Protein AF-A0A6P0S416-F1 (afdb_monomer_lite)

Structure (mmCIF, N/CA/C/O backbone):
data_AF-A0A6P0S416-F1
#
_entry.id   AF-A0A6P0S416-F1
#
loop_
_atom_site.group_PDB
_atom_site.id
_atom_site.type_symbol
_atom_site.label_atom_id
_atom_site.label_alt_id
_atom_site.label_comp_id
_atom_site.label_asym_id
_atom_site.label_entity_id
_atom_site.label_seq_id
_atom_site.pdbx_PDB_ins_code
_atom_site.Cartn_x
_atom_site.Cartn_y
_atom_site.Cartn_z
_atom_site.occupancy
_atom_site.B_iso_or_equiv
_atom_site.auth_seq_id
_atom_site.auth_comp_id
_atom_site.auth_asym_id
_atom_site.auth_atom_id
_atom_site.pdbx_PDB_model_num
ATOM 1 N N . MET A 1 1 ? -6.297 -7.749 8.150 1.00 80.88 1 MET A N 1
ATOM 2 C CA . MET A 1 1 ? -5.752 -8.260 6.873 1.00 80.88 1 MET A CA 1
ATOM 3 C C . MET A 1 1 ? -4.820 -7.194 6.329 1.00 80.88 1 MET A C 1
ATOM 5 O O . MET A 1 1 ? -5.194 -6.024 6.399 1.00 80.88 1 MET A O 1
ATOM 9 N N . ARG A 1 2 ? -3.607 -7.568 5.912 1.00 89.06 2 ARG A N 1
ATOM 10 C CA . ARG A 1 2 ? -2.582 -6.627 5.445 1.00 89.06 2 ARG A CA 1
ATOM 11 C C . ARG A 1 2 ? -2.568 -6.644 3.918 1.00 89.06 2 ARG A C 1
ATOM 13 O O . ARG A 1 2 ? -2.660 -7.719 3.342 1.00 89.06 2 ARG A O 1
ATOM 20 N N . ILE A 1 3 ? -2.527 -5.484 3.275 1.00 93.38 3 ILE A N 1
ATOM 21 C CA . ILE A 1 3 ? -2.597 -5.366 1.814 1.00 93.38 3 ILE A CA 1
ATOM 22 C C . ILE A 1 3 ? -1.380 -4.578 1.343 1.00 93.38 3 ILE A C 1
ATOM 24 O O . ILE A 1 3 ? -1.108 -3.498 1.861 1.00 93.38 3 ILE A O 1
ATOM 28 N N . LEU A 1 4 ? -0.678 -5.108 0.345 1.00 94.69 4 LEU A N 1
ATOM 29 C CA . LEU A 1 4 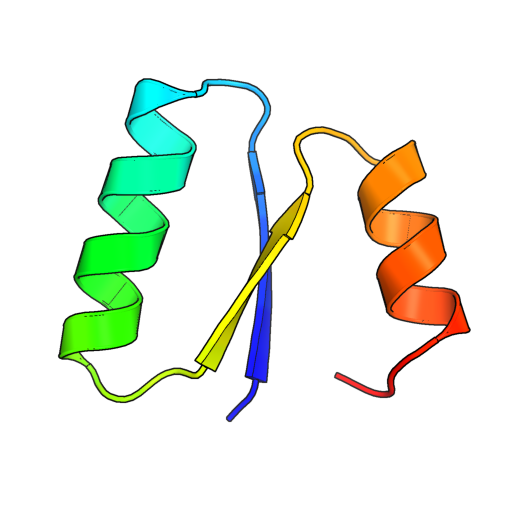? 0.342 -4.372 -0.391 1.00 94.69 4 LEU A CA 1
ATOM 30 C C . LEU A 1 4 ? -0.324 -3.666 -1.579 1.00 94.69 4 LEU A C 1
ATOM 32 O O . LEU A 1 4 ? -0.793 -4.322 -2.508 1.00 94.69 4 LEU A O 1
ATOM 36 N N . LEU A 1 5 ? -0.388 -2.336 -1.536 1.00 95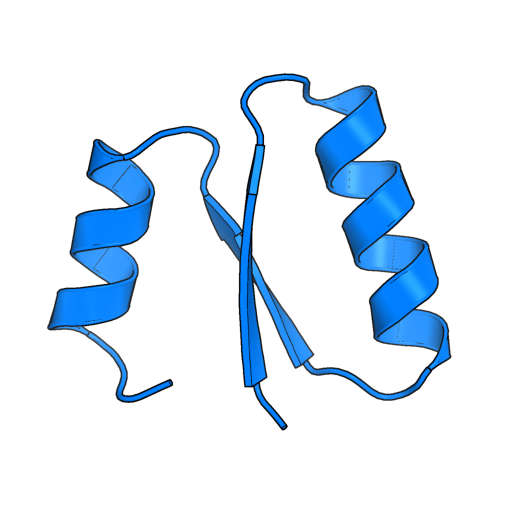.00 5 LEU A N 1
ATOM 37 C CA . LEU A 1 5 ? -0.927 -1.510 -2.613 1.00 95.00 5 LEU A CA 1
ATOM 38 C C . LEU A 1 5 ? 0.224 -0.979 -3.474 1.00 95.00 5 LEU A C 1
ATOM 40 O O . LEU A 1 5 ? 1.067 -0.218 -2.997 1.00 95.00 5 LEU A O 1
ATOM 44 N N . ILE A 1 6 ? 0.223 -1.367 -4.750 1.00 96.25 6 ILE A N 1
ATOM 45 C CA . ILE A 1 6 ? 1.208 -0.941 -5.745 1.00 96.25 6 ILE A CA 1
ATOM 46 C C . ILE A 1 6 ? 0.515 0.010 -6.712 1.00 96.25 6 ILE A C 1
ATOM 48 O O . ILE A 1 6 ? -0.363 -0.406 -7.463 1.00 96.25 6 ILE A O 1
ATOM 52 N N . GLU A 1 7 ? 0.909 1.275 -6.690 1.00 97.12 7 GLU A N 1
ATOM 53 C CA . GLU A 1 7 ? 0.344 2.301 -7.566 1.00 97.12 7 GLU A CA 1
ATOM 54 C C . GLU A 1 7 ? 1.430 3.326 -7.876 1.00 97.12 7 GLU A C 1
ATOM 56 O O . GLU A 1 7 ? 2.114 3.768 -6.958 1.00 97.12 7 GLU A O 1
ATOM 61 N N . ALA A 1 8 ? 1.607 3.706 -9.139 1.00 95.75 8 ALA A N 1
ATOM 62 C CA . ALA A 1 8 ? 2.644 4.647 -9.555 1.00 95.75 8 ALA A CA 1
ATOM 63 C C . ALA A 1 8 ? 2.243 6.095 -9.255 1.00 95.75 8 ALA A C 1
ATOM 65 O O . ALA A 1 8 ? 3.066 6.886 -8.777 1.00 95.75 8 ALA A O 1
ATOM 66 N N . ASP A 1 9 ? 0.970 6.432 -9.460 1.00 97.62 9 ASP A N 1
ATOM 67 C CA . ASP A 1 9 ? 0.468 7.777 -9.210 1.00 97.62 9 ASP A CA 1
ATOM 68 C C . ASP A 1 9 ? 0.374 8.080 -7.707 1.00 97.62 9 ASP A C 1
ATOM 70 O O . ASP A 1 9 ? -0.185 7.315 -6.920 1.00 97.62 9 ASP A O 1
ATOM 74 N N . GLN A 1 10 ? 0.958 9.202 -7.278 1.00 95.75 10 GLN A N 1
ATOM 75 C CA . GLN A 1 10 ? 1.041 9.532 -5.856 1.00 95.75 10 GLN A CA 1
ATOM 76 C C . GLN A 1 10 ? -0.309 9.912 -5.249 1.00 95.75 10 GLN A C 1
ATOM 78 O O . GLN A 1 10 ? -0.594 9.489 -4.126 1.00 95.75 10 GLN A O 1
ATOM 83 N N . GLU A 1 11 ? -1.123 10.696 -5.952 1.00 96.88 11 GLU A N 1
ATOM 84 C CA . GLU A 1 11 ? -2.414 11.149 -5.430 1.00 96.88 11 GLU A CA 1
ATOM 85 C C . GLU A 1 11 ? -3.385 9.974 -5.314 1.00 96.88 11 GLU A C 1
ATOM 87 O O . GLU A 1 11 ? -4.061 9.811 -4.292 1.00 96.88 11 GLU A O 1
ATOM 92 N N . LEU A 1 12 ? -3.394 9.100 -6.321 1.00 96.88 12 LEU A N 1
ATOM 93 C CA . LEU A 1 12 ? -4.215 7.900 -6.331 1.00 96.88 12 LEU A CA 1
ATOM 94 C C . LEU A 1 12 ? -3.783 6.912 -5.243 1.00 96.88 12 LEU A C 1
ATOM 96 O O . LEU A 1 12 ? -4.629 6.409 -4.502 1.00 96.88 12 LEU A O 1
ATOM 100 N N . ARG A 1 13 ? -2.474 6.678 -5.088 1.00 96.88 13 ARG A N 1
ATOM 101 C CA . ARG A 1 13 ? -1.929 5.781 -4.059 1.00 96.88 13 ARG A CA 1
ATOM 102 C C . ARG A 1 13 ? -2.333 6.213 -2.651 1.00 96.88 13 ARG A C 1
ATOM 104 O O . ARG A 1 13 ? -2.752 5.370 -1.863 1.00 96.88 13 ARG A O 1
ATOM 111 N N . VAL A 1 14 ? -2.242 7.509 -2.341 1.00 96.38 14 VAL A N 1
ATOM 112 C CA . VAL A 1 14 ? -2.653 8.057 -1.035 1.00 96.38 14 VAL A CA 1
ATOM 113 C C . VAL A 1 14 ? -4.166 7.941 -0.849 1.00 96.38 14 VAL A C 1
ATOM 115 O O . VAL A 1 14 ? -4.617 7.439 0.176 1.00 96.38 14 VAL A O 1
ATOM 118 N N . THR A 1 15 ? -4.950 8.312 -1.865 1.00 97.69 15 THR A N 1
ATOM 119 C CA . THR A 1 15 ? -6.420 8.242 -1.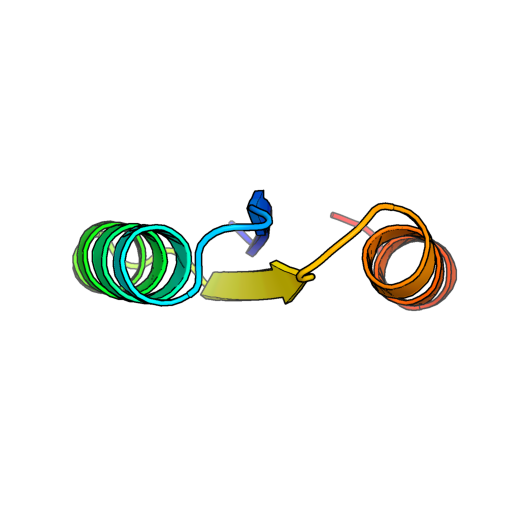811 1.00 97.69 15 THR A CA 1
ATOM 120 C C . THR A 1 15 ? -6.918 6.820 -1.533 1.00 97.69 15 THR A C 1
ATOM 122 O O . THR A 1 15 ? -7.805 6.608 -0.704 1.00 97.69 15 THR A O 1
ATOM 125 N N . LEU A 1 16 ? -6.332 5.825 -2.202 1.00 96.50 16 LEU A N 1
ATOM 126 C CA . LEU A 1 16 ? -6.663 4.415 -1.999 1.00 96.50 16 LEU A CA 1
ATOM 127 C C . LEU A 1 16 ? -6.218 3.914 -0.619 1.00 96.50 16 LEU A C 1
ATOM 129 O O . LEU A 1 16 ? -6.972 3.192 0.036 1.00 96.50 16 LEU A O 1
ATOM 133 N N . ALA A 1 17 ? -5.026 4.309 -0.162 1.00 96.38 17 ALA A N 1
ATOM 134 C CA . ALA A 1 17 ? -4.523 3.962 1.165 1.00 96.38 17 ALA A CA 1
ATOM 135 C C . ALA A 1 17 ? -5.462 4.453 2.271 1.00 96.38 17 ALA A C 1
ATOM 137 O O . ALA A 1 17 ? -5.814 3.682 3.166 1.00 96.38 17 ALA A O 1
ATOM 138 N N . ASP A 1 18 ? -5.913 5.705 2.179 1.00 96.81 18 ASP A N 1
ATOM 139 C CA . ASP A 1 18 ? -6.825 6.311 3.145 1.00 96.81 18 ASP A CA 1
ATOM 140 C C . ASP A 1 18 ? -8.179 5.597 3.154 1.00 96.81 18 ASP A C 1
ATOM 142 O O . ASP A 1 18 ? -8.667 5.200 4.216 1.00 96.81 18 ASP A O 1
ATOM 146 N N . ALA A 1 19 ? -8.764 5.358 1.976 1.00 97.00 19 ALA A N 1
ATOM 147 C CA . ALA A 1 19 ? -10.054 4.682 1.853 1.00 97.00 19 ALA A CA 1
ATOM 148 C C . ALA A 1 19 ? -10.030 3.255 2.426 1.00 97.00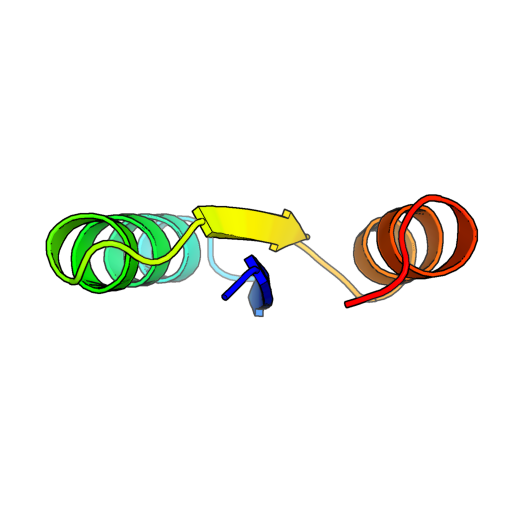 19 ALA A C 1
ATOM 150 O O . ALA A 1 19 ? -10.987 2.825 3.073 1.00 97.00 19 ALA A O 1
ATOM 151 N N . LEU A 1 20 ? -8.940 2.513 2.212 1.00 95.38 20 LEU A N 1
ATOM 152 C CA . LEU A 1 20 ? -8.787 1.158 2.741 1.00 95.38 20 LEU A CA 1
ATOM 153 C C . LEU A 1 20 ? -8.458 1.163 4.241 1.00 95.38 20 LEU A C 1
ATOM 155 O O . LEU A 1 20 ? -8.977 0.334 4.990 1.00 95.38 20 LEU A O 1
ATOM 159 N N . THR A 1 21 ? -7.662 2.123 4.710 1.00 95.38 21 THR A N 1
ATOM 160 C CA . THR A 1 21 ? -7.357 2.278 6.141 1.00 95.38 21 THR A CA 1
ATOM 161 C C . THR A 1 21 ? -8.622 2.593 6.944 1.00 95.38 21 THR A C 1
ATOM 163 O O . THR A 1 21 ? -8.833 2.015 8.009 1.00 95.38 21 THR A O 1
ATOM 166 N N . GLN A 1 22 ? -9.527 3.422 6.409 1.00 96.50 22 GLN A N 1
ATOM 167 C CA . GLN A 1 22 ? -10.844 3.693 7.009 1.00 96.50 22 GLN A CA 1
ATOM 168 C C . GLN A 1 22 ? -11.732 2.444 7.130 1.00 96.50 22 GLN A C 1
ATOM 170 O O . GLN A 1 22 ? -12.626 2.401 7.973 1.00 96.50 22 GLN A O 1
ATOM 175 N N . GLN A 1 23 ? -11.476 1.411 6.324 1.00 95.06 23 GLN A N 1
ATOM 176 C CA . GLN A 1 23 ? -12.146 0.111 6.407 1.00 95.06 23 GLN A CA 1
ATOM 177 C C . GLN A 1 23 ? -11.417 -0.881 7.335 1.00 95.06 23 GLN A C 1
ATOM 179 O O . GLN A 1 23 ? -11.710 -2.076 7.309 1.00 95.06 23 GLN A O 1
ATOM 184 N N . ASN A 1 24 ? -10.494 -0.403 8.179 1.00 94.44 24 ASN A N 1
ATOM 185 C CA . ASN A 1 24 ? -9.665 -1.195 9.096 1.00 94.44 24 ASN A CA 1
ATOM 186 C C . ASN A 1 24 ? -8.704 -2.183 8.407 1.00 94.44 24 ASN A C 1
ATOM 188 O O . ASN A 1 24 ? -8.316 -3.197 8.999 1.00 94.44 24 ASN A O 1
ATOM 192 N N . TYR A 1 25 ? -8.283 -1.896 7.174 1.00 94.50 25 TYR A N 1
ATOM 193 C CA . TYR A 1 25 ? -7.157 -2.599 6.562 1.00 94.50 25 TYR A CA 1
ATOM 194 C C . TYR A 1 25 ? -5.828 -1.964 6.970 1.00 94.50 25 TYR A C 1
ATOM 196 O O . TYR A 1 25 ? -5.722 -0.755 7.156 1.00 94.50 25 TYR A O 1
ATOM 204 N N . THR A 1 26 ? -4.789 -2.789 7.087 1.00 93.12 26 THR A N 1
ATOM 205 C CA . THR A 1 26 ? -3.408 -2.310 7.225 1.00 93.12 26 THR A CA 1
ATOM 206 C C . THR A 1 26 ? -2.778 -2.304 5.841 1.00 93.12 26 THR A C 1
ATOM 208 O O . THR A 1 26 ? -2.704 -3.361 5.215 1.00 93.12 26 THR A 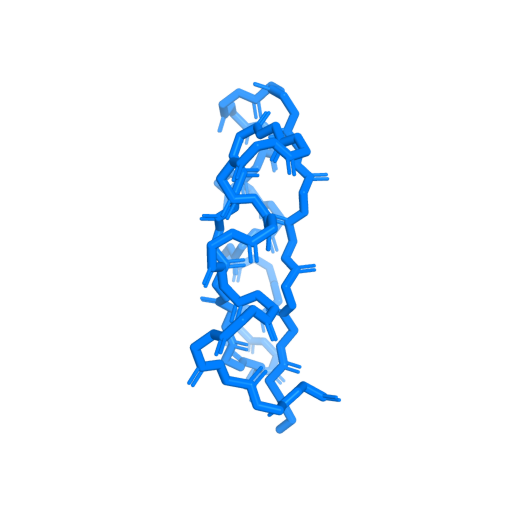O 1
ATOM 211 N N . ILE A 1 27 ? -2.355 -1.138 5.356 1.00 94.81 27 ILE A N 1
ATOM 212 C CA . ILE A 1 27 ? -1.857 -0.968 3.988 1.00 94.81 27 ILE A CA 1
ATOM 213 C C . ILE A 1 27 ? -0.360 -0.673 4.007 1.00 94.81 27 ILE A C 1
ATOM 215 O O . ILE A 1 27 ? 0.074 0.239 4.705 1.00 94.81 27 ILE A O 1
ATOM 219 N N . ASP A 1 28 ? 0.409 -1.411 3.211 1.00 94.69 28 ASP A N 1
ATOM 220 C CA . ASP A 1 28 ? 1.761 -1.016 2.822 1.00 94.69 28 ASP A CA 1
ATOM 221 C C . ASP A 1 28 ? 1.736 -0.471 1.400 1.00 94.69 28 ASP A C 1
ATOM 223 O O . ASP A 1 28 ? 1.024 -0.983 0.535 1.00 94.69 28 ASP A O 1
ATOM 227 N N . LEU A 1 29 ? 2.507 0.586 1.170 1.00 95.12 29 LEU A N 1
ATOM 228 C CA . LEU A 1 29 ? 2.519 1.313 -0.090 1.00 95.12 29 LEU A CA 1
ATOM 229 C C . LEU A 1 29 ? 3.827 1.058 -0.822 1.00 95.12 29 LEU A C 1
ATOM 231 O O . LEU A 1 29 ? 4.900 1.267 -0.262 1.00 95.12 29 LEU A O 1
ATOM 235 N N . ALA A 1 30 ? 3.716 0.687 -2.090 1.00 96.38 30 ALA A N 1
ATOM 236 C CA . ALA A 1 30 ? 4.828 0.636 -3.023 1.00 96.38 30 ALA A CA 1
ATOM 237 C C . ALA A 1 30 ? 4.495 1.498 -4.241 1.00 96.38 30 ALA A C 1
ATOM 239 O O . ALA A 1 30 ? 3.383 1.438 -4.772 1.00 96.38 30 ALA A O 1
ATOM 240 N N . LYS A 1 31 ? 5.447 2.315 -4.695 1.00 95.50 31 LYS A N 1
ATOM 241 C CA . LYS A 1 31 ? 5.243 3.133 -5.902 1.00 95.50 31 LYS A CA 1
ATOM 242 C C . LYS A 1 31 ? 5.490 2.358 -7.199 1.00 95.50 31 LYS A C 1
ATOM 244 O O . LYS A 1 31 ? 5.103 2.802 -8.273 1.00 95.50 31 LYS A O 1
ATOM 249 N N . ASP A 1 32 ? 6.173 1.222 -7.109 1.00 94.44 32 ASP A N 1
ATOM 250 C CA . ASP A 1 32 ? 6.569 0.410 -8.252 1.00 94.44 32 ASP A CA 1
ATOM 251 C C . ASP A 1 32 ? 6.834 -1.046 -7.840 1.00 94.44 32 ASP A C 1
ATOM 253 O O . ASP A 1 32 ? 6.786 -1.420 -6.664 1.00 94.44 32 ASP A O 1
ATOM 257 N N . SER A 1 33 ? 7.108 -1.890 -8.836 1.00 93.88 33 SER A N 1
ATOM 258 C CA . SER A 1 33 ? 7.382 -3.313 -8.630 1.00 93.88 33 SER A CA 1
ATOM 259 C C . SER A 1 33 ? 8.674 -3.582 -7.854 1.00 93.88 33 SER A C 1
ATOM 261 O O . SER A 1 33 ? 8.791 -4.644 -7.248 1.00 93.88 33 SER A O 1
ATOM 263 N N . GLN A 1 34 ? 9.642 -2.661 -7.865 1.00 94.50 34 GLN A N 1
ATOM 264 C CA . GLN A 1 34 ? 10.904 -2.840 -7.152 1.00 94.50 34 GLN A CA 1
ATOM 265 C C . GLN A 1 34 ? 10.707 -2.628 -5.649 1.00 94.50 34 GLN A C 1
ATOM 267 O O . GLN A 1 34 ? 11.154 -3.448 -4.850 1.00 94.50 34 GLN A O 1
ATOM 272 N N . GLU A 1 35 ? 9.985 -1.577 -5.261 1.00 94.00 35 GLU A N 1
ATOM 273 C CA . GLU A 1 35 ? 9.573 -1.374 -3.871 1.00 94.00 35 GLU A CA 1
ATOM 274 C C . GLU A 1 35 ? 8.649 -2.499 -3.401 1.00 94.00 35 GLU A C 1
ATOM 276 O O . GLU A 1 35 ? 8.820 -3.014 -2.299 1.00 94.00 35 GLU A O 1
ATOM 281 N N . ALA A 1 36 ? 7.720 -2.945 -4.250 1.00 93.62 36 ALA A N 1
ATOM 282 C CA . ALA A 1 36 ? 6.831 -4.055 -3.923 1.00 93.62 36 ALA A CA 1
ATOM 283 C C . ALA A 1 36 ? 7.601 -5.348 -3.624 1.00 93.62 36 ALA A C 1
ATOM 285 O O . ALA A 1 36 ? 7.274 -6.053 -2.670 1.00 93.62 36 ALA A O 1
ATOM 286 N N . LEU A 1 37 ? 8.644 -5.642 -4.406 1.00 93.69 37 LEU A N 1
ATOM 287 C CA . LEU A 1 37 ? 9.481 -6.819 -4.199 1.00 93.69 37 LEU A CA 1
ATOM 288 C C . LEU A 1 37 ? 10.146 -6.801 -2.816 1.00 93.69 37 LEU A C 1
ATOM 290 O O . LEU A 1 37 ? 10.128 -7.817 -2.129 1.00 93.69 37 LEU A O 1
ATOM 294 N N . TYR A 1 38 ? 10.636 -5.641 -2.367 1.00 91.62 38 TYR A N 1
ATOM 295 C CA . TYR A 1 38 ? 11.206 -5.491 -1.025 1.00 91.62 38 TYR A CA 1
ATOM 296 C C . TYR A 1 38 ? 10.201 -5.860 0.078 1.00 91.62 38 TYR A C 1
ATOM 298 O O . TYR A 1 38 ? 10.548 -6.561 1.032 1.00 91.62 38 TYR A O 1
ATOM 306 N N . PHE A 1 39 ? 8.938 -5.441 -0.056 1.00 91.25 39 PHE A N 1
ATOM 307 C CA . PHE A 1 39 ? 7.888 -5.819 0.892 1.00 91.25 39 PHE A CA 1
ATOM 308 C C . PHE A 1 39 ? 7.606 -7.323 0.868 1.00 91.25 39 PHE A C 1
ATOM 310 O O . PHE A 1 39 ? 7.508 -7.927 1.934 1.00 91.25 39 PHE A O 1
ATOM 317 N N . LEU A 1 40 ? 7.525 -7.931 -0.318 1.00 90.38 40 LEU A N 1
ATOM 318 C CA . LEU A 1 40 ? 7.259 -9.366 -0.480 1.00 90.38 40 LEU A CA 1
ATOM 319 C C . LEU A 1 40 ? 8.391 -10.254 0.055 1.00 90.38 40 LEU A C 1
ATOM 321 O O . LEU A 1 40 ? 8.134 -11.355 0.534 1.00 90.38 40 LEU A O 1
ATOM 325 N N . GLU A 1 41 ? 9.636 -9.783 0.001 1.00 90.56 41 GLU A N 1
ATOM 326 C CA . GLU A 1 41 ? 10.782 -10.472 0.605 1.00 90.56 41 GLU A CA 1
ATOM 327 C C . GLU A 1 41 ? 10.815 -10.322 2.135 1.00 90.56 41 GLU A C 1
ATOM 329 O O . GLU A 1 41 ? 11.370 -11.175 2.830 1.00 90.56 41 GLU A O 1
ATOM 334 N N . THR A 1 42 ? 10.209 -9.256 2.670 1.00 86.88 42 THR A N 1
ATOM 335 C CA . THR A 1 42 ? 10.263 -8.914 4.101 1.00 86.88 42 THR A CA 1
ATOM 336 C C . THR A 1 42 ? 9.055 -9.428 4.891 1.00 86.88 42 THR A C 1
ATOM 338 O O . THR A 1 42 ? 9.192 -9.769 6.069 1.00 86.88 42 THR A O 1
ATOM 341 N N . PHE A 1 43 ? 7.868 -9.497 4.283 1.00 83.00 43 PHE A N 1
ATOM 342 C CA . PHE A 1 43 ? 6.628 -9.848 4.974 1.00 83.00 43 PHE A CA 1
ATOM 343 C C . PHE A 1 43 ? 5.779 -10.857 4.183 1.00 83.00 43 PHE A C 1
ATOM 345 O O . PHE A 1 43 ? 5.624 -10.713 2.971 1.00 83.00 43 PHE A O 1
ATOM 352 N N . PRO A 1 44 ? 5.148 -11.836 4.861 1.00 74.44 44 PRO A N 1
ATOM 353 C CA . PRO A 1 44 ? 4.066 -12.614 4.274 1.00 74.44 44 PRO A CA 1
ATOM 354 C C . PRO A 1 44 ? 2.771 -11.783 4.292 1.00 74.44 44 PRO A C 1
ATOM 356 O O . PRO A 1 44 ? 2.341 -11.328 5.357 1.00 74.44 44 PRO A O 1
ATOM 359 N N . TYR A 1 45 ? 2.175 -11.582 3.116 1.00 71.00 45 TYR A N 1
ATOM 360 C CA . TYR A 1 45 ? 0.900 -10.883 2.913 1.00 71.00 45 TYR A CA 1
ATOM 361 C C . TYR A 1 45 ? -0.242 -11.864 2.661 1.00 71.00 45 TYR A C 1
ATOM 363 O O . TYR A 1 45 ? -0.007 -12.862 1.942 1.00 71.00 45 TYR A O 1
#

Radius of gyration: 10.25 Å; chains: 1; bounding box: 23×24×19 Å

pLDDT: mean 93.13, std 5.61, range [71.0, 97.69]

Foldseek 3Di:
DEDEDEAQDPVVQVVVCVVVVVVVYHYDYDNHPVSVVVPVVVDDD

Secondary structure (DSSP, 8-state):
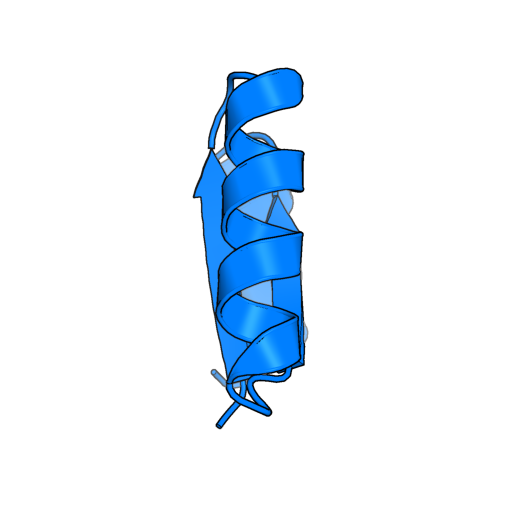-EEEEE-S-HHHHHHHHHHHHTTT-EEEEESSHHHHHHHHHH---

Sequence (45 aa):
MRILLIEADQELRVTLADALTQQNYTIDLAKDSQEALYFLETFPY